Protein AF-A0A8B6LHM5-F1 (afdb_monomer_lite)

Secondary structure (DSSP, 8-state):
--THHHHHHHHHHHHHHHHHHHHHHHHHHHHHHHHHHHHHHHHHHTT-S-PPPHHHHHHHHHHHHHHHHHHHHHHHHHHHHHHHHHHHHHHTT-

Radius of gyration: 21.28 Å; chains: 1; bounding box: 45×25×57 Å

pLDDT: mean 90.44, std 11.37, range [45.12, 98.44]

Sequence (94 aa):
MAARRPRLYIRCMDRLIALHDMVKRSRDALVEARADLIEALGDHLCGGGSAPHRAHVDALQKLREAHHEAGLRYAAYVKVLGADIVERAQRARA

Structure (mmCIF, N/CA/C/O backbone):
data_AF-A0A8B6LHM5-F1
#
_entry.id   AF-A0A8B6LHM5-F1
#
loop_
_atom_site.group_PDB
_atom_site.id
_atom_site.type_symbol
_atom_site.label_atom_id
_atom_site.label_alt_id
_atom_site.label_comp_id
_atom_site.label_asym_id
_atom_site.label_entity_id
_atom_site.label_seq_id
_atom_site.pdbx_PDB_ins_code
_atom_site.Cartn_x
_atom_site.Cartn_y
_atom_site.Cartn_z
_atom_site.occupancy
_atom_site.B_iso_or_equiv
_atom_site.auth_seq_id
_atom_site.auth_comp_id
_atom_site.auth_asym_id
_atom_site.auth_atom_id
_atom_site.pdbx_PDB_model_num
ATOM 1 N N . MET A 1 1 ? -20.754 -15.936 31.398 1.00 45.12 1 MET A N 1
ATOM 2 C CA . MET A 1 1 ? -20.568 -15.316 30.057 1.00 45.12 1 MET A CA 1
ATOM 3 C C . MET A 1 1 ? -19.353 -14.359 29.998 1.00 45.12 1 MET A C 1
ATOM 5 O O . MET A 1 1 ? -19.473 -13.257 29.480 1.00 45.12 1 MET A O 1
ATOM 9 N N . ALA A 1 2 ? -18.155 -14.760 30.458 1.00 49.78 2 ALA A N 1
ATOM 10 C CA . ALA A 1 2 ? -16.974 -13.870 30.527 1.00 49.78 2 ALA A CA 1
ATOM 11 C C . ALA A 1 2 ? -15.915 -14.087 29.415 1.00 49.78 2 ALA A C 1
ATOM 13 O O . ALA A 1 2 ? -15.055 -13.239 29.201 1.00 49.78 2 ALA A O 1
ATOM 14 N N . ALA A 1 3 ? -15.999 -15.175 28.640 1.00 52.41 3 ALA A N 1
ATOM 15 C CA . ALA A 1 3 ? -14.959 -15.571 27.677 1.00 52.41 3 ALA A CA 1
ATOM 16 C C . ALA A 1 3 ?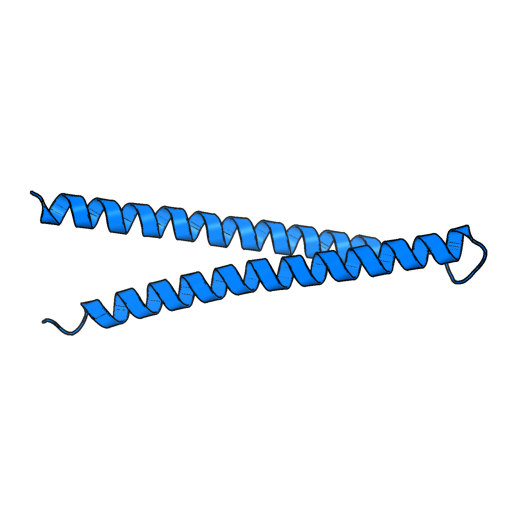 -15.006 -14.857 26.303 1.00 52.41 3 ALA A C 1
ATOM 18 O O . ALA A 1 3 ? -14.149 -15.086 25.451 1.00 52.41 3 ALA A O 1
ATOM 19 N N . ARG A 1 4 ? -16.004 -13.997 26.047 1.00 57.03 4 ARG A N 1
ATOM 20 C CA . ARG A 1 4 ? -16.220 -13.370 24.724 1.00 57.03 4 ARG A CA 1
ATOM 21 C C . ARG A 1 4 ? -15.343 -12.130 24.482 1.00 57.03 4 ARG A C 1
ATOM 23 O O . ARG A 1 4 ? -15.047 -11.812 23.336 1.00 57.03 4 ARG A O 1
ATOM 30 N N . ARG A 1 5 ? -14.912 -11.451 25.553 1.00 55.09 5 ARG A N 1
ATOM 31 C CA . ARG A 1 5 ? -14.148 -10.188 25.516 1.00 55.09 5 ARG A CA 1
ATOM 32 C C . ARG A 1 5 ? -12.695 -10.314 25.019 1.00 55.09 5 ARG A C 1
ATOM 34 O O . ARG A 1 5 ? -12.344 -9.544 24.127 1.00 55.09 5 ARG A O 1
ATOM 41 N N . PRO A 1 6 ? -11.862 -11.261 25.499 1.00 61.69 6 PRO A N 1
ATOM 42 C CA . PRO A 1 6 ? -10.462 -11.341 25.059 1.00 61.69 6 PRO A CA 1
ATOM 43 C C . PRO A 1 6 ? -10.332 -11.693 23.569 1.00 61.69 6 PRO A C 1
ATOM 45 O O . PRO A 1 6 ? -9.469 -11.162 22.878 1.00 61.69 6 PRO A O 1
ATOM 48 N N . ARG A 1 7 ? -11.251 -12.507 23.035 1.00 68.44 7 ARG A N 1
ATOM 49 C CA . ARG A 1 7 ? -11.248 -12.911 21.619 1.00 68.44 7 ARG A CA 1
ATOM 50 C C . ARG A 1 7 ? -11.542 -11.765 20.645 1.00 68.44 7 ARG A C 1
ATOM 52 O O . ARG A 1 7 ? -11.034 -11.783 19.530 1.00 68.44 7 ARG A O 1
ATOM 59 N N . LEU A 1 8 ? -12.353 -10.780 21.043 1.00 70.31 8 LEU A N 1
ATOM 60 C CA . LEU A 1 8 ? -12.682 -9.642 20.179 1.00 70.31 8 LEU A CA 1
ATOM 61 C C . LEU A 1 8 ? -11.511 -8.654 20.089 1.00 70.31 8 LEU A C 1
ATOM 63 O O . LEU A 1 8 ? -11.189 -8.186 19.003 1.00 70.31 8 LEU A O 1
ATOM 67 N N . TYR A 1 9 ? -10.858 -8.375 21.222 1.00 76.88 9 TYR A N 1
ATOM 68 C CA . TYR A 1 9 ? -9.708 -7.471 21.284 1.00 76.88 9 TYR A CA 1
ATOM 69 C C . TYR A 1 9 ? -8.525 -7.993 20.461 1.00 76.88 9 TYR A C 1
ATOM 71 O O . TYR A 1 9 ? -7.985 -7.253 19.644 1.00 76.88 9 TYR A O 1
ATOM 79 N N . ILE A 1 10 ? -8.191 -9.280 20.614 1.00 80.81 10 ILE A N 1
ATOM 80 C CA . ILE A 1 10 ? -7.124 -9.933 19.839 1.00 80.81 10 ILE A CA 1
ATOM 81 C C . ILE A 1 10 ? -7.417 -9.820 18.338 1.00 80.81 10 ILE A C 1
ATOM 83 O O . ILE A 1 10 ? -6.590 -9.319 17.588 1.00 80.81 10 ILE A O 1
ATOM 87 N N . ARG A 1 11 ? -8.647 -10.135 17.909 1.00 85.94 11 ARG A N 1
ATOM 88 C CA . ARG A 1 11 ? -9.043 -10.037 16.496 1.00 85.94 11 ARG A CA 1
ATOM 89 C C . ARG A 1 11 ? -8.965 -8.610 15.937 1.00 85.94 11 ARG A C 1
ATOM 91 O O . ARG A 1 11 ? -8.622 -8.441 14.767 1.00 85.94 11 ARG A O 1
ATOM 98 N N . CYS A 1 12 ? -9.306 -7.591 16.729 1.00 89.31 12 CYS A N 1
ATOM 99 C CA . CYS A 1 12 ? -9.181 -6.197 16.296 1.00 89.31 12 CYS A CA 1
ATOM 100 C C . CYS A 1 12 ? -7.716 -5.778 16.140 1.00 89.31 12 CYS A C 1
ATOM 102 O O . CYS A 1 12 ? -7.373 -5.099 15.172 1.00 89.31 12 CYS A O 1
ATOM 104 N N . MET A 1 13 ? -6.856 -6.215 17.061 1.00 90.50 13 MET A N 1
ATOM 105 C CA . MET A 1 13 ? -5.421 -5.946 16.992 1.00 90.50 13 MET A CA 1
ATOM 106 C C . MET A 1 13 ? -4.763 -6.669 15.819 1.00 90.50 13 MET A C 1
ATOM 108 O O . MET A 1 13 ? -4.068 -6.022 15.040 1.00 90.50 13 MET A O 1
ATOM 112 N N . ASP A 1 14 ? -5.070 -7.949 15.599 1.00 94.06 14 ASP A N 1
ATOM 113 C CA . ASP A 1 14 ? -4.581 -8.703 14.438 1.00 94.06 14 ASP A CA 1
ATOM 114 C C . ASP A 1 14 ? -4.985 -8.025 13.126 1.00 94.06 14 ASP A C 1
ATOM 116 O O . ASP A 1 14 ? -4.196 -7.922 12.184 1.00 94.06 14 ASP A O 1
ATOM 120 N N . ARG A 1 15 ? -6.220 -7.509 13.057 1.00 95.06 15 ARG A N 1
ATOM 121 C CA . ARG A 1 15 ? -6.691 -6.798 11.869 1.00 95.06 15 ARG A CA 1
ATOM 122 C C . ARG A 1 15 ? -5.980 -5.461 11.674 1.00 95.06 15 ARG A C 1
ATOM 124 O O . ARG A 1 15 ? -5.657 -5.129 10.534 1.00 95.06 15 ARG A O 1
ATOM 131 N N . LEU A 1 16 ? -5.742 -4.710 12.747 1.00 95.69 16 LEU A N 1
ATOM 132 C CA . LEU A 1 16 ? -5.000 -3.452 12.689 1.00 95.69 16 LEU A CA 1
ATOM 133 C C . LEU A 1 16 ? -3.566 -3.683 12.198 1.00 95.69 16 LEU A C 1
ATOM 135 O O . LEU A 1 16 ? -3.124 -2.990 11.283 1.00 95.69 16 LEU A O 1
ATOM 139 N N . ILE A 1 17 ? -2.884 -4.691 12.751 1.00 96.75 17 ILE A N 1
ATOM 140 C CA . ILE A 1 17 ? -1.534 -5.102 12.344 1.00 96.75 17 ILE A CA 1
ATOM 141 C C . ILE A 1 17 ? -1.529 -5.488 10.864 1.00 96.75 17 ILE A C 1
ATOM 143 O O . ILE A 1 17 ? -0.751 -4.940 10.091 1.00 96.75 17 ILE A O 1
ATOM 147 N N . ALA A 1 18 ? -2.463 -6.339 10.430 1.00 97.25 18 ALA A N 1
ATOM 148 C CA . ALA A 1 18 ? -2.537 -6.768 9.036 1.00 97.25 18 ALA A CA 1
ATOM 149 C C . ALA A 1 18 ? -2.744 -5.600 8.051 1.00 97.25 18 ALA A C 1
ATOM 151 O O . ALA A 1 18 ? -2.168 -5.596 6.962 1.00 97.25 18 ALA A O 1
ATOM 152 N N . LEU A 1 19 ? -3.568 -4.608 8.413 1.00 97.69 19 LEU A N 1
ATOM 153 C CA . LEU A 1 19 ? -3.778 -3.412 7.592 1.00 97.69 19 LEU A CA 1
ATOM 154 C C . LEU A 1 19 ? -2.531 -2.523 7.564 1.00 97.69 19 LEU A C 1
ATOM 156 O O . LEU A 1 19 ? -2.153 -2.046 6.495 1.00 97.69 19 LEU A O 1
ATOM 160 N N . HIS A 1 20 ? -1.870 -2.342 8.706 1.00 97.81 20 HIS A N 1
ATOM 161 C CA . HIS A 1 20 ? -0.615 -1.596 8.796 1.00 97.81 20 HIS A CA 1
ATOM 162 C C . HIS A 1 20 ? 0.497 -2.234 7.957 1.00 97.81 20 HIS A C 1
ATOM 164 O O . HIS A 1 20 ? 1.165 -1.553 7.181 1.00 97.81 20 HIS A O 1
ATOM 170 N N . ASP A 1 21 ? 0.645 -3.555 8.030 1.00 98.00 21 ASP A N 1
ATOM 171 C CA . ASP A 1 21 ? 1.629 -4.300 7.242 1.00 98.00 21 ASP A CA 1
ATOM 172 C C . ASP A 1 21 ? 1.328 -4.251 5.740 1.00 98.00 21 ASP A C 1
ATOM 174 O O . ASP A 1 21 ? 2.236 -4.295 4.911 1.00 98.00 21 ASP A O 1
ATOM 178 N N . MET A 1 22 ? 0.056 -4.144 5.353 1.00 97.44 22 MET A N 1
ATOM 179 C CA . MET A 1 22 ? -0.331 -3.928 3.957 1.00 97.44 22 MET A CA 1
ATOM 180 C C . MET A 1 22 ? 0.063 -2.526 3.466 1.00 97.44 22 MET A C 1
ATOM 182 O O . MET A 1 22 ? 0.571 -2.385 2.352 1.00 97.44 22 MET A O 1
ATOM 186 N N . VAL A 1 23 ? -0.109 -1.493 4.298 1.00 98.25 23 VAL A N 1
ATOM 187 C CA . VAL A 1 23 ? 0.351 -0.126 3.993 1.00 98.25 23 VAL A CA 1
ATOM 188 C C . VAL A 1 23 ? 1.873 -0.080 3.867 1.00 98.25 23 VAL A C 1
ATOM 190 O O . VAL A 1 23 ? 2.384 0.496 2.909 1.00 98.25 23 VAL A O 1
ATOM 193 N N . LYS A 1 24 ? 2.604 -0.729 4.780 1.00 98.19 24 LYS A N 1
ATOM 194 C CA . LYS A 1 24 ? 4.069 -0.818 4.715 1.00 98.19 24 LYS A CA 1
ATOM 195 C C . LYS A 1 24 ? 4.547 -1.516 3.448 1.00 98.19 24 LYS A C 1
ATOM 197 O O . LYS A 1 24 ? 5.293 -0.922 2.684 1.00 98.19 24 LYS A O 1
ATOM 202 N N . ARG A 1 25 ? 4.054 -2.728 3.175 1.00 97.62 25 ARG A N 1
ATOM 203 C CA . ARG A 1 25 ? 4.466 -3.496 1.988 1.00 97.62 25 ARG A CA 1
ATOM 204 C C . ARG A 1 25 ? 4.166 -2.767 0.681 1.00 97.62 25 ARG A C 1
ATOM 206 O O . ARG A 1 25 ? 4.994 -2.781 -0.220 1.00 97.62 25 ARG A O 1
ATOM 213 N N . SER A 1 26 ? 3.006 -2.116 0.578 1.00 96.94 26 SER A N 1
ATOM 214 C CA . SER A 1 26 ? 2.666 -1.327 -0.615 1.00 96.94 26 SER A CA 1
ATOM 215 C C . SER A 1 26 ? 3.542 -0.083 -0.770 1.00 96.94 26 SER A C 1
ATOM 217 O O . SER A 1 26 ? 3.920 0.245 -1.891 1.00 96.94 26 SER A O 1
ATOM 219 N N . ARG A 1 27 ? 3.907 0.583 0.334 1.00 97.94 27 ARG A N 1
ATOM 220 C CA . ARG A 1 27 ? 4.867 1.694 0.319 1.00 97.94 27 ARG A CA 1
ATOM 221 C C . ARG A 1 27 ? 6.237 1.220 -0.151 1.00 97.94 27 ARG A C 1
ATOM 223 O O . ARG A 1 27 ? 6.818 1.861 -1.015 1.00 97.94 27 ARG A O 1
ATOM 230 N N . ASP A 1 28 ? 6.738 0.130 0.419 1.00 98.19 28 ASP A N 1
ATOM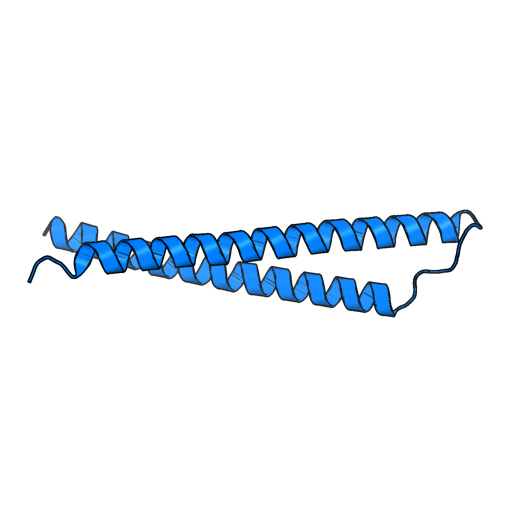 231 C CA . ASP A 1 28 ? 8.073 -0.383 0.110 1.00 98.19 28 ASP A CA 1
ATOM 232 C C . ASP A 1 28 ? 8.145 -0.787 -1.370 1.00 98.19 28 ASP A C 1
ATOM 234 O O . ASP A 1 28 ? 9.006 -0.302 -2.091 1.00 98.19 28 ASP A O 1
ATOM 238 N N . ALA A 1 29 ? 7.147 -1.521 -1.873 1.00 96.88 29 ALA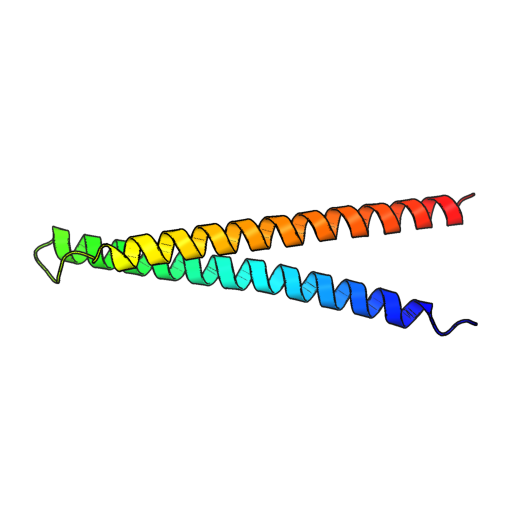 A N 1
ATOM 239 C CA . ALA A 1 29 ? 7.049 -1.848 -3.297 1.00 96.88 29 ALA A CA 1
ATOM 240 C C . ALA A 1 29 ? 6.994 -0.604 -4.209 1.00 96.88 29 ALA A C 1
ATOM 242 O O . ALA A 1 29 ? 7.580 -0.604 -5.288 1.00 96.88 29 ALA A O 1
ATOM 243 N N . LEU A 1 30 ? 6.300 0.461 -3.790 1.00 97.31 30 LEU A N 1
ATOM 244 C CA . LEU A 1 30 ? 6.236 1.719 -4.538 1.00 97.31 30 LEU A CA 1
ATOM 245 C C . LEU A 1 30 ? 7.586 2.455 -4.557 1.00 97.31 30 LEU A C 1
ATOM 247 O O . LEU A 1 30 ? 7.928 3.061 -5.570 1.00 97.31 30 LEU A O 1
ATOM 251 N N . VAL A 1 31 ? 8.328 2.431 -3.446 1.00 97.75 31 VAL A N 1
ATOM 252 C CA . VAL A 1 31 ? 9.659 3.046 -3.338 1.00 97.75 31 VAL A CA 1
ATOM 253 C C . VAL A 1 31 ? 10.651 2.330 -4.246 1.00 97.75 31 VAL A C 1
ATOM 255 O O . VAL A 1 31 ? 11.307 3.010 -5.032 1.00 97.75 31 VAL A O 1
ATOM 258 N N . GLU A 1 32 ? 10.694 0.998 -4.192 1.00 96.88 32 GLU A N 1
ATOM 259 C CA . GLU A 1 32 ? 11.569 0.187 -5.047 1.00 96.88 32 GLU A CA 1
ATOM 260 C C . GLU A 1 32 ? 11.243 0.409 -6.529 1.00 96.88 32 GLU A C 1
ATOM 262 O O . GLU A 1 32 ? 12.089 0.869 -7.287 1.00 96.88 32 GLU A O 1
ATOM 267 N N . ALA A 1 33 ? 9.976 0.254 -6.933 1.00 95.06 33 ALA A N 1
ATOM 268 C CA . ALA A 1 33 ? 9.581 0.446 -8.332 1.00 95.06 33 ALA A CA 1
ATOM 269 C C . ALA A 1 33 ? 9.859 1.870 -8.852 1.00 95.06 33 ALA A C 1
ATOM 271 O O . ALA A 1 33 ? 10.105 2.077 -10.042 1.00 95.06 33 ALA A O 1
ATOM 272 N N . ARG A 1 34 ? 9.797 2.879 -7.973 1.00 96.31 34 ARG A N 1
ATOM 273 C CA . ARG A 1 34 ? 10.173 4.253 -8.319 1.00 96.31 34 ARG A CA 1
ATOM 274 C C . ARG A 1 34 ? 11.684 4.385 -8.493 1.00 96.31 34 ARG A C 1
ATOM 276 O O . ARG A 1 34 ? 12.096 5.111 -9.394 1.00 96.31 34 ARG A O 1
ATOM 283 N N . ALA A 1 35 ? 12.480 3.760 -7.628 1.00 95.50 35 ALA A N 1
ATOM 284 C CA . ALA A 1 35 ? 13.935 3.771 -7.727 1.00 95.50 35 ALA A CA 1
ATOM 285 C C . ALA A 1 35 ? 14.391 3.115 -9.038 1.00 95.50 35 ALA A C 1
ATOM 287 O O . ALA A 1 35 ? 15.082 3.773 -9.812 1.00 95.50 35 ALA A O 1
ATOM 288 N N . ASP A 1 36 ? 13.873 1.925 -9.348 1.00 92.75 36 ASP A N 1
ATOM 289 C CA . ASP A 1 36 ? 14.164 1.197 -10.590 1.00 92.75 36 ASP A CA 1
ATOM 290 C C . ASP A 1 36 ? 13.840 2.034 -11.835 1.00 92.75 36 ASP A C 1
ATOM 292 O O . ASP A 1 36 ? 14.608 2.092 -12.796 1.00 92.75 36 ASP A O 1
ATOM 296 N N . LEU A 1 37 ? 12.694 2.727 -11.830 1.00 93.75 37 LEU A N 1
ATOM 297 C CA . LEU A 1 37 ? 12.298 3.575 -12.953 1.00 93.75 37 LEU A CA 1
ATOM 298 C C . LEU A 1 37 ? 13.218 4.793 -13.111 1.00 93.75 37 LEU A C 1
ATOM 300 O O . LEU A 1 37 ? 13.506 5.196 -14.237 1.00 93.75 37 LEU A O 1
ATOM 304 N N . ILE A 1 38 ? 13.654 5.394 -12.001 1.00 94.50 38 ILE A N 1
ATOM 305 C CA . ILE A 1 38 ? 14.596 6.519 -12.016 1.00 94.50 38 ILE A CA 1
ATOM 306 C C . ILE A 1 38 ? 15.955 6.062 -12.547 1.00 94.50 38 ILE A C 1
ATOM 308 O O . ILE A 1 38 ? 16.530 6.763 -13.375 1.00 94.50 38 ILE A O 1
ATOM 312 N N . GLU A 1 39 ? 16.443 4.902 -12.111 1.00 93.06 39 GLU A N 1
ATOM 313 C CA . GLU A 1 39 ? 17.703 4.323 -12.581 1.00 93.06 39 GLU A CA 1
ATOM 314 C C . GLU A 1 39 ? 17.648 4.028 -14.083 1.00 93.06 39 GLU A C 1
ATOM 316 O O . GLU A 1 39 ? 18.472 4.543 -14.834 1.00 93.06 39 GLU A O 1
ATOM 321 N N . ALA A 1 40 ? 16.599 3.348 -14.555 1.00 92.06 40 ALA A N 1
ATOM 322 C CA . ALA A 1 40 ? 16.415 3.065 -15.980 1.00 92.06 40 ALA A CA 1
ATOM 323 C C . ALA A 1 40 ? 16.303 4.339 -16.841 1.00 92.06 40 ALA A C 1
ATOM 325 O O . ALA A 1 40 ? 16.776 4.377 -17.979 1.00 92.06 40 ALA A O 1
ATOM 326 N N . LEU A 1 41 ? 15.671 5.397 -16.318 1.00 93.56 41 LEU A N 1
ATOM 327 C CA . LEU A 1 41 ? 15.646 6.707 -16.976 1.00 93.56 41 LEU A CA 1
ATOM 328 C C . LEU A 1 41 ? 17.041 7.339 -17.014 1.00 93.56 41 LEU A C 1
ATOM 330 O O . LEU A 1 41 ? 17.420 7.895 -18.042 1.00 93.56 41 LEU A O 1
ATOM 334 N N . GLY A 1 42 ? 17.785 7.265 -15.910 1.00 94.12 42 GLY A N 1
ATOM 335 C CA . GLY A 1 42 ? 19.152 7.765 -15.811 1.00 94.12 42 GLY A CA 1
ATOM 336 C C . GLY A 1 42 ? 20.078 7.095 -16.819 1.00 94.12 42 GLY A C 1
ATOM 337 O O . GLY A 1 42 ? 20.739 7.794 -17.586 1.00 94.12 42 GLY A O 1
ATOM 338 N N . ASP A 1 43 ? 20.052 5.763 -16.883 1.00 93.62 43 ASP A N 1
ATOM 339 C CA . ASP A 1 43 ? 20.816 4.983 -17.856 1.00 93.62 43 ASP A CA 1
ATOM 340 C C . ASP A 1 43 ? 20.500 5.434 -19.281 1.00 93.62 43 ASP A C 1
ATOM 342 O O . ASP A 1 43 ? 21.408 5.826 -20.021 1.00 93.62 43 ASP A O 1
ATOM 346 N N . HIS A 1 44 ? 19.207 5.478 -19.630 1.00 93.88 44 HIS A N 1
ATOM 347 C CA . HIS A 1 44 ? 18.752 5.872 -20.961 1.00 93.88 44 HIS A CA 1
ATOM 348 C C . HIS A 1 44 ? 19.224 7.276 -21.361 1.00 93.88 44 HIS A C 1
ATOM 350 O O . HIS A 1 44 ? 19.707 7.476 -22.478 1.00 93.88 44 HIS A O 1
ATOM 356 N N . LEU A 1 45 ? 19.109 8.250 -20.454 1.00 94.06 45 LEU A N 1
ATOM 357 C CA . LEU A 1 45 ? 19.513 9.638 -20.700 1.00 94.06 45 LEU A CA 1
ATOM 358 C C . LEU A 1 45 ? 21.033 9.804 -20.819 1.00 94.06 45 LEU A C 1
ATOM 360 O O . LEU A 1 45 ? 21.495 10.689 -21.537 1.00 94.06 45 LEU A O 1
ATOM 364 N N . CYS A 1 46 ? 21.807 8.943 -20.162 1.00 95.69 46 CYS A N 1
ATOM 365 C CA . CYS A 1 46 ? 23.266 8.909 -20.252 1.00 95.69 46 CYS A CA 1
ATOM 366 C C . CYS A 1 46 ? 23.782 8.113 -21.466 1.00 95.69 46 CYS A C 1
ATOM 368 O O . CYS A 1 46 ? 24.992 7.939 -21.613 1.00 95.69 46 CYS A O 1
ATOM 370 N N . GLY A 1 47 ? 22.892 7.638 -22.346 1.00 88.88 47 GLY A N 1
ATOM 371 C CA . GLY A 1 47 ? 23.250 6.866 -23.539 1.00 88.88 47 GLY A CA 1
ATOM 372 C C . GLY A 1 47 ? 23.524 5.381 -23.276 1.00 88.88 47 GLY A C 1
ATOM 373 O O . GLY A 1 47 ? 24.013 4.691 -24.170 1.00 88.88 47 GLY A O 1
ATOM 374 N N . GLY A 1 48 ? 23.214 4.886 -22.075 1.00 86.69 48 GLY A N 1
ATOM 375 C CA . GLY A 1 48 ? 23.223 3.468 -21.721 1.00 86.69 48 GLY A CA 1
ATOM 376 C C . GLY A 1 48 ? 21.811 2.871 -21.705 1.00 86.69 48 GLY A C 1
ATOM 377 O O . GLY A 1 48 ? 20.821 3.583 -21.622 1.00 86.69 48 GLY A O 1
ATOM 378 N N . GLY A 1 49 ? 21.693 1.545 -21.776 1.00 84.94 49 GLY A N 1
ATOM 379 C CA . GLY A 1 49 ? 20.411 0.854 -21.585 1.00 84.94 49 GLY A CA 1
ATOM 380 C C . GLY A 1 49 ? 19.293 1.210 -22.582 1.00 84.94 49 GLY A C 1
ATOM 381 O O . GLY A 1 49 ? 19.477 1.895 -23.589 1.00 84.94 49 GLY A O 1
ATOM 382 N N . SER A 1 50 ? 18.099 0.683 -22.315 1.00 85.31 50 SER A N 1
ATOM 383 C CA . SER A 1 50 ? 16.883 0.949 -23.091 1.00 85.31 50 SER A CA 1
ATOM 384 C C . SER A 1 50 ? 15.964 1.911 -22.348 1.00 85.31 50 SER A C 1
ATOM 386 O O . SER A 1 50 ? 15.847 1.822 -21.128 1.00 85.31 50 SER A O 1
ATOM 388 N N . ALA A 1 51 ? 15.238 2.755 -23.085 1.00 85.88 51 ALA A N 1
ATOM 389 C CA . ALA A 1 51 ? 14.201 3.600 -22.502 1.00 85.88 51 ALA A CA 1
ATOM 390 C C . ALA A 1 51 ? 13.209 2.761 -21.673 1.00 85.88 51 ALA A C 1
ATOM 392 O O . ALA A 1 51 ? 12.780 1.693 -22.132 1.00 85.88 51 ALA A O 1
ATOM 393 N N . PRO A 1 52 ? 12.798 3.226 -20.480 1.00 86.69 52 PRO A N 1
ATOM 394 C CA . PRO A 1 52 ? 11.831 2.494 -19.687 1.00 86.69 52 PRO A CA 1
ATOM 395 C C . PRO A 1 52 ? 10.511 2.352 -20.441 1.00 86.69 52 PRO A C 1
ATOM 397 O O . PRO A 1 52 ? 9.920 3.318 -20.926 1.00 86.69 52 PRO A O 1
ATOM 400 N N . HIS A 1 53 ? 10.032 1.112 -20.522 1.00 89.56 53 HIS A N 1
ATOM 401 C CA . HIS A 1 53 ? 8.775 0.798 -21.181 1.00 89.56 53 HIS A CA 1
ATOM 402 C C . HIS A 1 53 ? 7.589 1.443 -20.449 1.00 89.56 53 HIS A C 1
ATOM 404 O O . HIS A 1 53 ? 7.552 1.482 -19.218 1.00 89.56 53 HIS A O 1
ATOM 410 N N . ARG A 1 54 ? 6.549 1.843 -21.193 1.00 89.50 54 ARG A N 1
ATOM 411 C CA . ARG A 1 54 ? 5.280 2.355 -20.632 1.00 89.50 54 ARG A CA 1
ATOM 412 C C . ARG A 1 54 ? 4.677 1.429 -19.566 1.00 89.50 54 ARG A C 1
ATOM 414 O O . ARG A 1 54 ? 4.081 1.894 -18.603 1.00 89.50 54 ARG A O 1
ATOM 421 N N . ALA A 1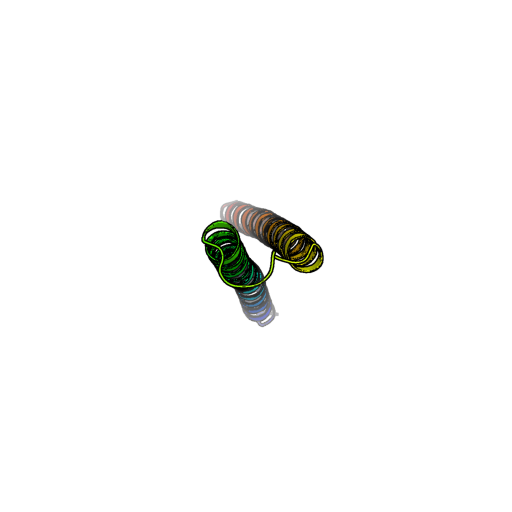 55 ? 4.921 0.129 -19.700 1.00 89.12 55 ALA A N 1
ATOM 422 C CA . ALA A 1 55 ? 4.502 -0.886 -18.737 1.00 89.12 55 ALA A CA 1
ATOM 423 C C . ALA A 1 55 ? 5.068 -0.652 -17.322 1.00 89.12 55 ALA A C 1
ATOM 425 O O . ALA A 1 55 ? 4.377 -0.938 -16.348 1.00 89.12 55 ALA A O 1
ATOM 426 N N . HIS A 1 56 ? 6.281 -0.102 -17.190 1.00 89.25 56 HIS A N 1
ATOM 427 C CA . HIS A 1 56 ? 6.865 0.241 -15.889 1.00 89.25 56 HIS A CA 1
ATOM 428 C C . HIS A 1 56 ? 6.137 1.422 -15.238 1.00 89.25 56 HIS A C 1
ATOM 430 O O . HIS A 1 56 ? 5.851 1.396 -14.043 1.00 89.25 56 HIS A O 1
ATOM 436 N N . VAL A 1 57 ? 5.761 2.427 -16.035 1.00 91.50 57 VAL A N 1
ATOM 437 C CA . VAL A 1 57 ? 4.963 3.571 -15.566 1.00 91.50 57 VAL A CA 1
ATOM 438 C C . VAL A 1 57 ? 3.571 3.110 -15.129 1.00 91.50 57 VAL A C 1
ATOM 440 O O . VAL A 1 57 ? 3.106 3.482 -14.052 1.00 91.50 57 VAL A O 1
ATOM 443 N N . ASP A 1 58 ? 2.932 2.242 -15.915 1.00 94.44 58 ASP A N 1
ATOM 444 C CA . ASP A 1 58 ? 1.626 1.670 -15.579 1.00 94.44 58 ASP A CA 1
ATOM 445 C C . ASP A 1 58 ? 1.696 0.797 -14.312 1.00 94.44 58 ASP A C 1
ATOM 447 O O . ASP A 1 58 ? 0.778 0.809 -13.489 1.00 94.44 58 ASP A O 1
ATOM 451 N N . ALA A 1 59 ? 2.787 0.049 -14.116 1.00 92.62 59 ALA A N 1
ATOM 452 C CA . ALA A 1 59 ? 3.020 -0.719 -12.895 1.00 92.62 59 ALA A CA 1
ATOM 453 C C . ALA A 1 59 ? 3.176 0.198 -11.672 1.00 92.62 59 ALA A C 1
ATOM 455 O O . ALA A 1 59 ? 2.545 -0.042 -10.640 1.00 92.62 59 ALA A O 1
ATOM 456 N N . LEU A 1 60 ? 3.941 1.287 -11.799 1.00 95.56 60 LEU A N 1
ATOM 457 C CA . LEU A 1 60 ? 4.116 2.271 -10.733 1.00 95.56 60 LEU A CA 1
ATOM 458 C C . LEU A 1 60 ? 2.794 2.964 -10.367 1.00 95.56 60 LEU A C 1
ATOM 460 O O . LEU A 1 60 ? 2.488 3.148 -9.188 1.00 95.56 60 LEU A O 1
ATOM 464 N N . GLN A 1 61 ? 1.972 3.295 -11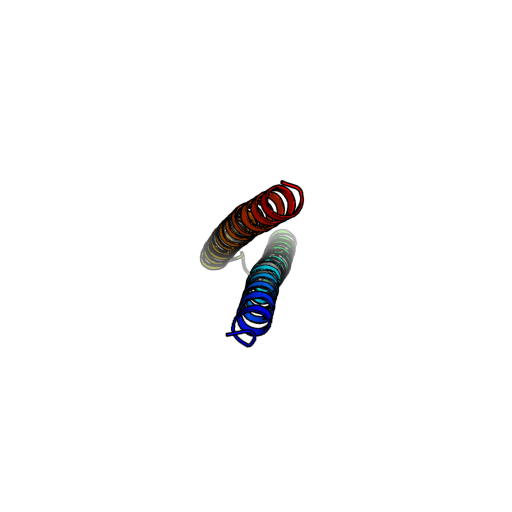.366 1.00 96.69 61 GLN A N 1
ATOM 465 C CA . GLN A 1 61 ? 0.627 3.834 -11.163 1.00 96.69 61 GLN A CA 1
ATOM 466 C C . GLN A 1 61 ? -0.249 2.866 -10.354 1.00 96.69 61 GLN A C 1
ATOM 468 O O . GLN A 1 61 ? -0.846 3.275 -9.357 1.00 96.69 61 GLN A O 1
ATOM 473 N N . LYS A 1 62 ? -0.279 1.582 -10.732 1.00 96.62 62 LYS A N 1
ATOM 474 C CA . LYS A 1 62 ? -1.041 0.547 -10.012 1.00 96.62 62 LYS A CA 1
ATOM 475 C C . LYS A 1 62 ? -0.571 0.389 -8.567 1.00 96.62 62 LYS A C 1
ATOM 477 O O . LYS A 1 62 ? -1.397 0.274 -7.664 1.00 96.62 62 LYS A O 1
ATOM 482 N N . LEU A 1 63 ? 0.741 0.423 -8.326 1.00 97.44 63 LEU A N 1
ATOM 483 C CA . LEU A 1 63 ? 1.299 0.389 -6.971 1.00 97.44 63 LEU A CA 1
ATOM 484 C C . LEU A 1 63 ? 0.871 1.612 -6.153 1.00 97.44 63 LEU A C 1
ATOM 486 O O . LEU A 1 63 ? 0.517 1.470 -4.981 1.00 97.44 63 LEU A O 1
ATOM 490 N N . ARG A 1 64 ? 0.836 2.803 -6.767 1.00 98.12 64 ARG A N 1
ATOM 491 C CA . ARG A 1 64 ? 0.370 4.028 -6.102 1.00 98.12 64 ARG A CA 1
ATOM 492 C C . ARG A 1 64 ? -1.100 3.927 -5.706 1.00 98.12 64 ARG A C 1
ATOM 494 O O . ARG A 1 64 ? -1.457 4.289 -4.587 1.00 98.12 64 ARG A O 1
ATOM 501 N N . GLU A 1 65 ? -1.943 3.434 -6.607 1.00 98.06 65 GLU A N 1
ATOM 502 C CA . GLU A 1 65 ? -3.372 3.217 -6.356 1.00 98.06 65 GLU A CA 1
ATOM 503 C C . GLU A 1 65 ? -3.592 2.190 -5.241 1.00 98.06 65 GLU A C 1
ATOM 505 O O . GLU A 1 65 ? -4.333 2.462 -4.294 1.00 98.06 65 GLU A O 1
ATOM 510 N N . ALA A 1 66 ? -2.879 1.063 -5.284 1.00 96.69 66 ALA A N 1
ATOM 511 C CA . ALA A 1 66 ? -2.937 0.038 -4.246 1.00 96.69 66 ALA A CA 1
ATOM 512 C C . ALA A 1 66 ? -2.479 0.568 -2.875 1.00 96.69 66 ALA A C 1
ATOM 514 O O . ALA A 1 66 ? -3.106 0.275 -1.855 1.00 96.69 66 ALA A O 1
ATOM 515 N N . HIS A 1 67 ? -1.414 1.376 -2.836 1.00 98.25 67 HIS A N 1
ATOM 516 C CA . HIS A 1 67 ? -0.946 2.014 -1.606 1.00 98.25 67 HIS A CA 1
ATOM 517 C C . HIS A 1 67 ? -1.979 2.999 -1.044 1.00 98.25 67 HIS A C 1
ATOM 519 O O . HIS A 1 67 ? -2.275 2.977 0.153 1.00 98.25 67 HIS A O 1
ATOM 525 N N . HIS A 1 68 ? -2.577 3.825 -1.907 1.00 98.38 68 HIS A N 1
ATOM 526 C CA . HIS A 1 68 ? -3.630 4.753 -1.509 1.00 98.38 68 HIS A CA 1
ATOM 527 C C . HIS A 1 68 ? -4.844 4.013 -0.933 1.00 98.38 68 HIS A C 1
ATOM 529 O O . HIS A 1 68 ? -5.320 4.350 0.153 1.00 98.38 68 HIS A O 1
ATOM 535 N N . GLU A 1 69 ? -5.300 2.956 -1.605 1.00 98.00 69 GLU A N 1
ATOM 536 C CA . GLU A 1 69 ? -6.409 2.130 -1.134 1.00 98.00 69 GLU A CA 1
ATOM 537 C C . GLU A 1 69 ? -6.090 1.448 0.208 1.00 98.00 69 GLU A C 1
ATOM 539 O O . GLU A 1 69 ? -6.926 1.430 1.119 1.00 98.00 69 GLU A O 1
ATOM 544 N N . ALA A 1 70 ? -4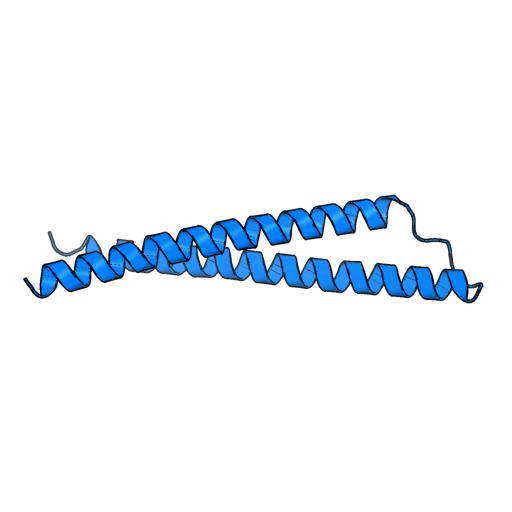.871 0.927 0.378 1.00 97.19 70 ALA A N 1
ATOM 545 C CA . ALA A 1 70 ? -4.423 0.367 1.649 1.00 97.19 70 ALA A CA 1
ATOM 546 C C . ALA A 1 70 ? -4.456 1.412 2.776 1.00 97.19 70 ALA A C 1
ATOM 548 O O . ALA A 1 70 ? -4.946 1.116 3.870 1.00 97.19 70 ALA A O 1
ATOM 549 N N . GLY A 1 71 ? -4.004 2.637 2.493 1.00 98.19 71 GLY A N 1
ATOM 550 C CA . GLY A 1 71 ? -4.050 3.764 3.423 1.00 98.19 71 GLY A CA 1
ATOM 551 C C . GLY A 1 71 ? -5.476 4.132 3.836 1.00 98.19 71 GLY A C 1
ATOM 552 O O . GLY A 1 71 ? -5.750 4.268 5.029 1.00 98.19 71 GLY A O 1
ATOM 553 N N . LEU A 1 72 ? -6.407 4.212 2.879 1.00 98.44 72 LEU A N 1
ATOM 554 C CA . LEU A 1 72 ? -7.823 4.474 3.158 1.00 98.44 72 LEU A CA 1
ATOM 555 C C . LEU A 1 72 ? -8.439 3.392 4.052 1.00 98.44 72 LEU A C 1
ATOM 557 O O . LEU A 1 72 ? -9.125 3.709 5.025 1.00 98.44 72 LEU A O 1
ATOM 561 N N . ARG A 1 73 ? -8.163 2.114 3.766 1.00 97.81 73 ARG A N 1
ATOM 562 C CA . ARG A 1 73 ? -8.657 0.983 4.569 1.00 97.81 73 ARG A CA 1
ATOM 563 C C . ARG A 1 73 ? -8.112 1.019 5.998 1.00 97.81 73 ARG A C 1
ATOM 565 O O . ARG A 1 73 ? -8.873 0.809 6.942 1.00 97.81 73 ARG A O 1
ATOM 572 N N . TYR A 1 74 ? -6.820 1.301 6.161 1.00 97.50 74 TYR A N 1
ATOM 573 C CA . TYR A 1 74 ? -6.193 1.450 7.475 1.00 97.50 74 TYR A CA 1
ATOM 574 C C . TYR A 1 74 ? -6.795 2.625 8.258 1.00 97.50 74 TYR A C 1
ATOM 576 O O . TYR A 1 74 ? -7.250 2.441 9.387 1.00 97.50 74 TYR A O 1
ATOM 584 N N . ALA A 1 75 ? -6.888 3.807 7.642 1.00 98.06 75 ALA A N 1
ATOM 585 C CA . ALA A 1 75 ? -7.434 5.007 8.273 1.00 98.06 75 ALA A CA 1
ATOM 586 C C . ALA A 1 75 ? -8.904 4.834 8.688 1.00 98.06 75 ALA A C 1
ATOM 588 O O . ALA A 1 75 ? -9.282 5.186 9.808 1.00 98.06 75 ALA A O 1
ATOM 589 N N . ALA A 1 76 ? -9.729 4.242 7.818 1.00 97.81 76 ALA A N 1
ATOM 590 C CA . ALA A 1 76 ? -11.122 3.933 8.127 1.00 97.81 76 ALA A CA 1
ATOM 591 C C . ALA A 1 76 ? -11.237 2.986 9.331 1.00 97.81 76 ALA A C 1
ATOM 593 O O . ALA A 1 76 ? -12.052 3.218 10.225 1.00 97.81 76 ALA A O 1
ATOM 594 N N . TYR A 1 77 ? -10.392 1.953 9.390 1.00 96.88 77 TYR A N 1
ATOM 595 C CA . TYR A 1 77 ? -10.400 1.001 10.496 1.00 96.88 77 TYR A CA 1
ATOM 596 C C . TYR A 1 77 ? -9.976 1.639 11.824 1.00 96.88 77 TYR A C 1
ATOM 598 O O . TYR A 1 77 ? -10.660 1.459 12.830 1.00 96.88 77 TYR A O 1
ATOM 606 N N . VAL A 1 78 ? -8.904 2.439 11.820 1.00 96.44 78 VAL A N 1
ATOM 607 C CA . VAL A 1 78 ? -8.448 3.192 13.001 1.00 96.44 78 VAL A CA 1
ATOM 608 C C . VAL A 1 78 ? -9.540 4.132 13.506 1.00 96.44 78 VAL A C 1
ATOM 610 O O . VAL A 1 78 ? -9.793 4.177 14.708 1.00 96.44 78 VAL A O 1
ATOM 613 N N . LYS A 1 79 ? -10.236 4.836 12.604 1.00 96.38 79 LYS A N 1
ATOM 614 C CA . LYS A 1 79 ? -11.341 5.734 12.966 1.00 96.38 79 LYS A CA 1
ATOM 615 C C . LYS A 1 79 ? -12.474 4.990 13.678 1.00 96.38 79 LYS A C 1
ATOM 617 O O . LYS A 1 79 ? -12.922 5.433 14.733 1.00 96.38 79 LYS A O 1
ATOM 622 N N . VAL A 1 80 ? -12.925 3.865 13.119 1.00 94.94 80 VAL A N 1
ATOM 623 C CA . VAL A 1 80 ? -14.010 3.056 13.705 1.00 94.94 80 VAL A CA 1
ATOM 624 C C . VAL A 1 80 ? -13.590 2.460 15.048 1.00 94.94 80 VAL A C 1
ATOM 626 O O . VAL A 1 80 ? -14.338 2.551 16.019 1.00 94.94 80 VAL A O 1
ATOM 629 N N . LEU A 1 81 ? -12.386 1.887 15.125 1.00 92.94 81 LEU A N 1
ATOM 630 C CA . LEU A 1 81 ? -11.868 1.296 16.358 1.00 92.94 81 LEU A CA 1
ATOM 631 C C . LEU A 1 81 ? -11.706 2.350 17.463 1.00 92.94 81 LEU A C 1
ATOM 633 O O . LEU A 1 81 ? -12.072 2.100 18.608 1.00 92.94 81 LEU A O 1
ATOM 637 N N . GLY A 1 82 ? -11.200 3.537 17.120 1.00 91.94 82 GLY A N 1
ATOM 638 C CA . GLY A 1 82 ? -11.069 4.653 18.053 1.00 91.94 82 GLY A CA 1
ATOM 639 C C . GLY A 1 82 ? -12.416 5.109 18.616 1.00 91.94 82 GLY A C 1
ATOM 640 O O . GLY A 1 82 ? -12.539 5.282 19.827 1.00 91.94 82 GLY A O 1
ATOM 641 N N . ALA A 1 83 ? -13.439 5.240 17.764 1.00 94.25 83 ALA A N 1
ATOM 642 C CA . ALA A 1 83 ? -14.790 5.596 18.196 1.00 94.25 83 ALA A CA 1
ATOM 643 C C . ALA A 1 83 ? -15.383 4.557 19.167 1.00 94.25 83 ALA A C 1
ATOM 645 O O . ALA A 1 83 ? -15.873 4.929 20.231 1.00 94.25 83 ALA A O 1
ATOM 646 N N . ASP A 1 84 ? -15.259 3.259 18.862 1.00 92.00 84 ASP A N 1
ATOM 647 C CA . ASP A 1 84 ? -15.736 2.175 19.737 1.00 92.00 84 ASP A CA 1
ATOM 648 C C . ASP A 1 84 ? -15.026 2.170 21.104 1.00 92.00 84 ASP A C 1
ATOM 650 O O . ASP A 1 84 ? -15.667 1.976 22.139 1.00 92.00 84 ASP A O 1
ATOM 654 N N . ILE A 1 85 ? -13.716 2.440 21.142 1.00 90.62 85 ILE A N 1
ATOM 655 C CA . ILE A 1 85 ? -12.963 2.560 22.401 1.00 90.62 85 ILE A CA 1
ATOM 656 C C . ILE A 1 85 ? -13.476 3.743 23.233 1.00 90.62 85 ILE A C 1
ATOM 658 O O . ILE A 1 85 ? -13.707 3.587 24.436 1.00 90.62 85 ILE A O 1
ATOM 662 N N . VAL A 1 86 ? -13.677 4.907 22.608 1.00 93.44 86 VAL A N 1
ATOM 663 C CA . VAL A 1 86 ? -14.178 6.112 23.287 1.00 93.44 86 VAL A CA 1
ATOM 664 C C . VAL A 1 86 ? -15.590 5.892 23.831 1.00 93.44 86 VAL A C 1
ATOM 666 O O . VAL A 1 86 ? -15.826 6.158 25.011 1.00 93.44 86 VAL A O 1
ATOM 669 N N . GLU A 1 87 ? -16.507 5.346 23.029 1.00 93.38 87 GLU A N 1
ATOM 670 C CA . GLU A 1 87 ? -17.877 5.045 23.467 1.00 93.38 87 GLU A CA 1
ATOM 671 C C . GLU A 1 87 ? -17.897 4.098 24.672 1.00 93.38 87 GLU A C 1
ATOM 673 O O . GLU A 1 87 ? -18.646 4.301 25.630 1.00 93.38 87 GLU A O 1
ATOM 678 N N . ARG A 1 88 ? -17.052 3.060 24.663 1.00 88.50 88 ARG A N 1
ATOM 679 C CA . ARG A 1 88 ? -16.951 2.118 25.787 1.00 88.50 88 ARG A CA 1
ATOM 680 C C . ARG A 1 88 ? -16.404 2.780 27.043 1.00 88.50 88 ARG A C 1
ATOM 682 O O . ARG A 1 88 ? -16.910 2.509 28.129 1.00 88.50 88 ARG A O 1
ATOM 689 N N . ALA A 1 89 ? -15.398 3.641 26.906 1.00 91.00 89 ALA A N 1
ATOM 690 C CA . ALA A 1 89 ? -14.838 4.381 28.030 1.00 91.00 89 ALA A CA 1
ATOM 691 C C . ALA A 1 89 ? -15.870 5.333 28.655 1.00 91.00 89 ALA A C 1
ATOM 693 O O . ALA A 1 89 ? -15.926 5.449 29.875 1.00 91.00 89 ALA A O 1
ATOM 694 N N . GLN A 1 90 ? -16.712 5.973 27.839 1.00 93.12 90 GLN A N 1
ATOM 695 C CA . GLN A 1 90 ? -17.805 6.824 28.316 1.00 93.12 90 GLN A CA 1
ATOM 696 C C . GLN A 1 90 ? -18.870 6.017 29.066 1.00 93.12 90 GLN A C 1
ATOM 698 O O . GLN A 1 90 ? -19.226 6.384 30.180 1.00 93.12 90 GLN A O 1
ATOM 703 N N . ARG A 1 91 ? -19.316 4.877 28.516 1.00 91.38 91 ARG A N 1
ATOM 704 C CA . ARG A 1 91 ? -20.296 3.995 29.183 1.00 91.38 91 ARG A CA 1
ATOM 705 C C . ARG A 1 91 ? -19.792 3.396 30.495 1.00 91.38 91 ARG A C 1
ATOM 707 O O . ARG A 1 91 ? -20.604 3.068 31.339 1.00 91.38 91 ARG A O 1
ATOM 714 N N . ALA A 1 92 ? -18.482 3.208 30.650 1.00 88.00 92 ALA A N 1
ATOM 715 C CA . ALA A 1 92 ? -17.895 2.698 31.890 1.00 88.00 92 ALA A CA 1
ATOM 716 C C . ALA A 1 92 ? -17.739 3.772 32.984 1.00 88.00 92 ALA A C 1
ATOM 718 O O . ALA A 1 92 ? -17.450 3.427 34.127 1.00 88.00 92 ALA A O 1
ATOM 719 N N . ARG A 1 93 ? -17.858 5.058 32.625 1.00 82.56 93 ARG A N 1
ATOM 720 C CA . ARG A 1 93 ? -17.776 6.208 33.542 1.00 82.56 93 ARG A CA 1
ATOM 721 C C . ARG A 1 93 ? -19.147 6.740 33.970 1.00 82.56 93 ARG A C 1
ATOM 723 O O . ARG A 1 93 ? -19.192 7.517 34.920 1.00 82.56 93 ARG A O 1
ATOM 730 N N . ALA A 1 94 ? -20.200 6.387 33.234 1.00 73.88 94 ALA A N 1
ATOM 731 C CA . ALA A 1 94 ? -21.597 6.668 33.559 1.00 73.88 94 ALA A CA 1
ATOM 732 C C . ALA A 1 94 ? -22.158 5.576 34.476 1.00 73.88 94 ALA A C 1
ATOM 734 O O . ALA A 1 94 ? -22.996 5.924 35.332 1.00 73.88 94 ALA A O 1
#

Foldseek 3Di:
DPPPPVVVVVVLVVVLVVLVVQLVVLVVVLVVLVVVQVVQCVQVVVVHDDHDDVVSVVVSVVSVVSNVVSVVVNVVSCVVVVVVVVVVVVVVVD